Protein AF-A0A512BTX3-F1 (afdb_monomer)

Mean predicted aligned error: 14.62 Å

Organism: NCBI:txid670291

Sequence (160 aa):
MKKGLIVAFWALAAALIFLLVALPISLQTHLVAGMVVVASMIVLKFFRAQGLWRLIALALGTAIVLRYVLWRTTSTLPPISELANYIPAFLLYLAEMYSVLMLFLSLFVVSSPLRSRKPPEIDPENVPTVDVFAPATTRAPTCWPPPCRPPRAWTIRPTR

pLDDT: mean 71.15, std 11.91, range [35.03, 89.31]

Radius of gyration: 26.22 Å; Cα contacts (8 Å, |Δi|>4): 33; chains: 1; bounding box: 54×68×65 Å

Solvent-accessible surface area (backbone atoms only — not comparable to full-atom values): 10182 Å² total; per-residue (Å²): 112,72,68,57,53,52,51,51,51,54,51,51,52,52,49,51,53,50,52,65,52,66,54,90,68,57,72,71,55,50,54,52,49,52,52,51,51,53,50,50,51,54,51,52,61,71,67,65,46,66,71,68,51,39,53,52,52,50,52,54,55,50,51,55,52,51,36,50,51,54,47,52,62,74,74,65,69,69,65,86,86,46,57,85,62,38,56,62,53,50,54,53,49,51,56,49,52,51,52,52,50,53,50,51,53,51,55,56,62,65,68,68,71,80,74,86,73,78,79,78,90,69,58,86,91,71,63,78,91,77,88,83,85,78,89,79,66,94,87,59,79,77,67,64,76,81,81,71,75,73,83,90,77,79,78,82,70,82,84,125

Foldseek 3Di:
DVVVVVVVVVVVVLVVLLVVLLDDDDPVVLVVVVVVLVVVLVVLVVVVDDAPSLVVSLSSVLSNLVSVLSCLVPPDQDDPPCVVVRVVSVVVNVVVVVVSVVVNVVSVVVNDDDDDDDDDDDDPVPDDDDDDDDDDDPPPPPCPPDPPDDPPDDDPDPPD

Secondary structure (DSSP, 8-state):
-HHHHHHHHHHHHHHHHHHHHHS---HHHHHHHHHHHHHHHHHHHHTT--THHHHHHHHHHHHHHHHHHHHHHHH----TT-HHHHHHHHHHHHHHHHHHHHHHHHHHHHTSPPP-PPPPPPPGGGPPP--------TT-GGGSSS-----SS-------

Structure (mmCIF, N/CA/C/O backbone):
data_AF-A0A512BTX3-F1
#
_entry.id   AF-A0A512BTX3-F1
#
loop_
_atom_site.group_PDB
_atom_site.id
_atom_site.type_symbol
_atom_site.label_atom_id
_atom_site.label_alt_id
_atom_site.label_comp_id
_atom_site.label_asym_id
_atom_site.label_entity_id
_atom_site.label_seq_id
_atom_site.pdbx_PDB_ins_code
_atom_site.Cartn_x
_atom_site.Cartn_y
_atom_site.Cartn_z
_atom_site.occupancy
_atom_site.B_iso_or_equiv
_atom_site.auth_seq_id
_atom_site.auth_comp_id
_atom_site.auth_asym_id
_atom_site.auth_atom_id
_atom_site.pdbx_PDB_model_num
ATOM 1 N N . MET A 1 1 ? -3.965 -24.912 18.208 1.00 57.09 1 MET A N 1
ATOM 2 C CA . MET A 1 1 ? -3.757 -25.575 16.896 1.00 57.09 1 MET A CA 1
ATOM 3 C C . MET A 1 1 ? -4.698 -25.060 15.797 1.00 57.09 1 MET A C 1
ATOM 5 O O . MET A 1 1 ? -4.195 -24.622 14.774 1.00 57.09 1 MET A O 1
ATOM 9 N N . LYS A 1 2 ? -6.028 -24.988 15.999 1.00 67.94 2 LYS A N 1
ATOM 10 C CA . LYS A 1 2 ? -6.987 -24.501 14.971 1.00 67.94 2 LYS A CA 1
ATOM 11 C C . LYS A 1 2 ? -6.708 -23.084 14.428 1.00 67.94 2 LYS A C 1
ATOM 13 O O . LYS A 1 2 ? -6.831 -22.855 13.234 1.00 67.94 2 LYS A O 1
ATOM 18 N N . LYS A 1 3 ? -6.268 -22.148 15.282 1.00 67.19 3 LYS A N 1
ATOM 19 C CA . LYS A 1 3 ? -5.920 -20.771 14.871 1.00 67.19 3 LYS A CA 1
ATOM 20 C C . LYS A 1 3 ? -4.717 -20.716 13.916 1.00 67.19 3 LYS A C 1
ATOM 22 O O . LYS A 1 3 ? -4.735 -19.931 12.981 1.00 67.19 3 LYS A O 1
ATOM 27 N N . GLY A 1 4 ? -3.715 -21.578 14.116 1.00 75.62 4 GLY A N 1
ATOM 28 C CA . GLY A 1 4 ? -2.536 -21.658 13.244 1.00 75.62 4 GLY A CA 1
ATOM 29 C C . GLY A 1 4 ? -2.868 -22.208 11.857 1.00 75.62 4 GLY A C 1
ATOM 30 O O . GLY A 1 4 ? -2.409 -21.66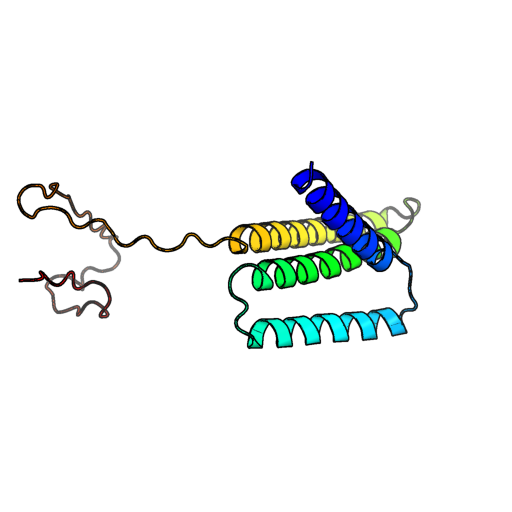2 10.865 1.00 75.62 4 GLY A O 1
ATOM 31 N N . LEU A 1 5 ? -3.747 -23.215 11.783 1.00 78.19 5 LEU A N 1
ATOM 32 C CA . LEU A 1 5 ? -4.271 -23.738 10.514 1.00 78.19 5 LEU A CA 1
ATOM 33 C C . LEU A 1 5 ? -5.083 -22.696 9.744 1.00 78.19 5 LEU A C 1
ATOM 35 O O . LEU A 1 5 ? -4.951 -22.599 8.532 1.00 78.19 5 LEU A O 1
ATOM 39 N N . ILE A 1 6 ? -5.883 -21.886 10.442 1.00 79.06 6 ILE A N 1
ATOM 40 C CA . ILE A 1 6 ? -6.633 -20.788 9.821 1.00 79.06 6 ILE A CA 1
ATOM 41 C C . ILE A 1 6 ? -5.670 -19.745 9.242 1.00 79.06 6 ILE A C 1
ATOM 43 O O . ILE A 1 6 ? -5.835 -19.348 8.095 1.00 79.06 6 ILE A O 1
ATOM 47 N N . VAL A 1 7 ? -4.643 -19.336 9.993 1.00 77.38 7 VAL A N 1
ATOM 48 C CA . VAL A 1 7 ? -3.637 -18.379 9.497 1.00 77.38 7 VAL A CA 1
ATOM 49 C C . VAL A 1 7 ? -2.866 -18.952 8.308 1.00 77.38 7 VAL A C 1
ATOM 51 O O . VAL A 1 7 ? -2.711 -18.260 7.308 1.00 77.38 7 VAL A O 1
ATOM 54 N N . ALA A 1 8 ? -2.438 -20.214 8.373 1.00 78.06 8 ALA A N 1
ATOM 55 C CA . ALA A 1 8 ? -1.742 -20.878 7.274 1.00 78.06 8 ALA A CA 1
ATOM 56 C C . ALA A 1 8 ? -2.628 -21.018 6.025 1.00 78.06 8 ALA A C 1
ATOM 58 O O . ALA A 1 8 ? -2.162 -20.771 4.919 1.00 78.06 8 ALA A O 1
ATOM 59 N N . PHE A 1 9 ? -3.911 -21.348 6.192 1.00 83.69 9 PHE A N 1
ATOM 60 C CA . PHE A 1 9 ? -4.877 -21.417 5.096 1.00 83.69 9 PHE A CA 1
ATOM 61 C C . PHE A 1 9 ? -5.100 -20.046 4.446 1.00 83.69 9 PHE A C 1
ATOM 63 O O . PHE A 1 9 ? -5.052 -19.934 3.224 1.00 83.69 9 PHE A O 1
ATOM 70 N N . TRP A 1 10 ? -5.280 -18.989 5.245 1.00 74.50 10 TRP A N 1
ATOM 71 C CA . TRP A 1 10 ? -5.403 -17.622 4.729 1.00 74.50 10 TRP A CA 1
ATOM 72 C C . TRP A 1 10 ? -4.122 -17.140 4.043 1.00 74.50 10 TRP A C 1
ATOM 74 O O . TRP A 1 10 ? -4.204 -16.504 2.994 1.00 74.50 10 TRP A O 1
ATOM 84 N N . ALA A 1 11 ? -2.948 -17.475 4.585 1.00 74.69 11 ALA A N 1
ATOM 85 C CA . ALA A 1 11 ? -1.661 -17.159 3.971 1.00 74.69 11 ALA A CA 1
ATOM 86 C C . ALA A 1 11 ? -1.466 -17.902 2.641 1.00 74.69 11 ALA A C 1
ATOM 88 O O . ALA A 1 11 ? -1.042 -17.296 1.662 1.00 74.69 11 ALA A O 1
ATOM 89 N N . LEU A 1 12 ? -1.832 -19.186 2.579 1.00 79.12 12 LEU A N 1
ATOM 90 C CA . LEU A 1 12 ? -1.770 -19.991 1.360 1.00 79.12 12 LEU A CA 1
ATOM 91 C C . LEU A 1 12 ? -2.748 -19.476 0.296 1.00 79.12 12 LEU A C 1
ATOM 93 O O . LEU A 1 12 ? -2.371 -19.343 -0.863 1.00 79.12 12 LEU A O 1
ATOM 97 N N . ALA A 1 13 ? -3.980 -19.136 0.681 1.00 72.31 13 ALA A N 1
ATOM 98 C CA . ALA A 1 13 ? -4.966 -18.551 -0.224 1.00 72.31 13 ALA A CA 1
ATOM 99 C C . ALA A 1 13 ? -4.495 -17.193 -0.772 1.00 72.31 13 ALA A C 1
ATOM 101 O O . ALA A 1 13 ? -4.581 -16.953 -1.974 1.00 72.31 13 ALA A O 1
ATOM 102 N N . ALA A 1 14 ? -3.934 -16.330 0.082 1.00 70.31 14 ALA A N 1
ATOM 103 C CA . ALA A 1 14 ? -3.347 -15.060 -0.342 1.00 70.31 14 ALA A CA 1
ATOM 104 C C . ALA A 1 14 ? -2.143 -15.263 -1.277 1.00 70.31 14 ALA A C 1
ATOM 106 O O . ALA A 1 14 ? -2.040 -14.578 -2.293 1.00 70.31 14 ALA A O 1
ATOM 107 N N . ALA A 1 15 ? -1.272 -16.230 -0.981 1.00 72.19 15 ALA A N 1
ATOM 108 C CA . ALA A 1 15 ? -0.132 -16.578 -1.826 1.00 72.19 15 ALA A CA 1
ATOM 109 C C . ALA A 1 15 ? -0.569 -17.138 -3.188 1.00 72.19 15 ALA A C 1
ATOM 111 O O . ALA A 1 15 ? 0.018 -16.791 -4.209 1.00 72.19 15 ALA A O 1
ATOM 112 N N . LEU A 1 16 ? -1.627 -17.951 -3.227 1.00 73.31 16 LEU A N 1
ATOM 113 C CA . LEU A 1 16 ? -2.182 -18.492 -4.466 1.00 73.31 16 LEU A CA 1
ATOM 114 C C . LEU A 1 16 ? -2.810 -17.388 -5.327 1.00 73.31 16 LEU A C 1
ATOM 116 O O . LEU A 1 16 ? -2.576 -17.3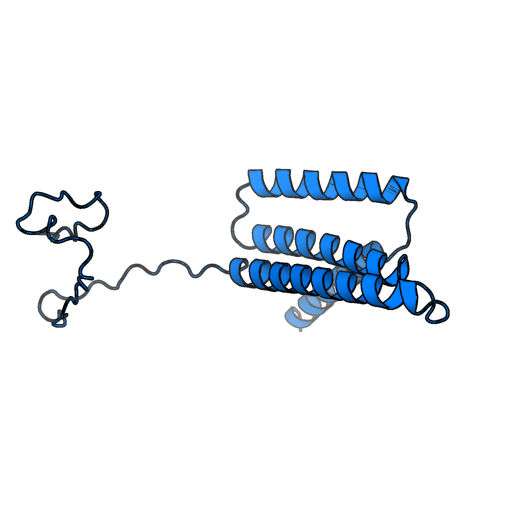44 -6.533 1.00 73.31 16 LEU A O 1
ATOM 120 N N . ILE A 1 17 ? -3.551 -16.463 -4.709 1.00 68.06 17 ILE A N 1
ATOM 121 C CA . ILE A 1 17 ? -4.087 -15.273 -5.387 1.00 68.06 17 ILE A CA 1
ATOM 122 C C . ILE A 1 17 ? -2.938 -14.416 -5.929 1.00 68.06 17 ILE A C 1
ATOM 124 O O . ILE A 1 17 ? -2.983 -14.000 -7.082 1.00 68.06 17 ILE A O 1
ATOM 128 N N . PHE A 1 18 ? -1.885 -14.195 -5.140 1.00 67.69 18 PHE A N 1
ATOM 129 C CA . PHE A 1 18 ? -0.699 -13.460 -5.574 1.00 67.69 18 PHE A CA 1
ATOM 130 C C . PHE A 1 18 ? 0.000 -14.135 -6.764 1.00 67.69 18 PHE A C 1
ATOM 132 O O . PHE A 1 18 ? 0.351 -13.460 -7.729 1.00 67.69 18 PHE A O 1
ATOM 139 N N . LEU A 1 19 ? 0.130 -15.463 -6.745 1.00 66.38 19 LEU A N 1
ATOM 140 C CA . LEU A 1 19 ? 0.702 -16.241 -7.844 1.00 66.38 19 LEU A CA 1
ATOM 141 C C . LEU A 1 19 ? -0.142 -16.119 -9.123 1.00 66.38 19 LEU A C 1
ATOM 143 O O . LEU A 1 19 ? 0.401 -15.848 -10.191 1.00 66.38 19 LEU A O 1
ATOM 147 N N . LEU A 1 20 ? -1.469 -16.240 -9.013 1.00 67.56 20 LEU A N 1
ATOM 148 C CA . LEU A 1 20 ? -2.409 -16.006 -10.120 1.00 67.56 20 LEU A CA 1
ATOM 149 C C . LEU A 1 20 ? -2.273 -14.589 -10.695 1.00 67.56 20 LEU A C 1
ATOM 151 O O . LEU A 1 20 ? -2.323 -14.392 -11.909 1.00 67.56 20 LEU A O 1
ATOM 155 N N . VAL A 1 21 ? -2.061 -13.604 -9.825 1.00 66.81 21 VAL A N 1
ATOM 156 C CA . VAL A 1 21 ? -1.845 -12.205 -10.203 1.00 66.81 21 VAL A CA 1
ATOM 157 C C . VAL A 1 21 ? -0.459 -11.975 -10.824 1.00 66.81 21 VAL A C 1
ATOM 159 O O . VAL A 1 21 ? -0.314 -11.039 -11.607 1.00 66.81 21 VAL A O 1
ATOM 162 N N . ALA A 1 22 ? 0.535 -12.818 -10.556 1.00 64.38 22 ALA A N 1
ATOM 163 C CA . ALA A 1 22 ? 1.871 -12.728 -11.144 1.00 64.38 22 ALA A CA 1
ATOM 164 C C . ALA A 1 22 ? 1.988 -13.408 -12.522 1.00 64.38 22 ALA A C 1
ATOM 166 O O . ALA A 1 22 ? 2.991 -13.210 -13.207 1.00 64.38 22 ALA A O 1
ATOM 167 N N . LEU A 1 23 ? 0.983 -14.185 -12.958 1.00 69.12 23 LEU A N 1
ATOM 168 C CA . LEU A 1 23 ? 1.043 -14.842 -14.264 1.00 69.12 23 LEU A CA 1
ATOM 169 C C . LEU A 1 23 ? 1.091 -13.807 -15.408 1.00 69.12 23 LEU A C 1
ATOM 171 O O . LEU A 1 23 ? 0.265 -12.879 -15.426 1.00 69.12 23 LEU A O 1
ATOM 175 N N . PRO A 1 24 ? 2.005 -13.980 -16.386 1.00 65.56 24 PRO A N 1
ATOM 176 C CA . PRO A 1 24 ? 2.019 -13.194 -17.611 1.00 65.56 24 PRO A CA 1
ATOM 177 C C . PRO A 1 24 ? 0.847 -13.645 -18.485 1.00 65.56 24 PRO A C 1
ATOM 179 O O . PRO A 1 24 ? 0.794 -14.787 -18.937 1.00 65.56 24 PRO A O 1
ATO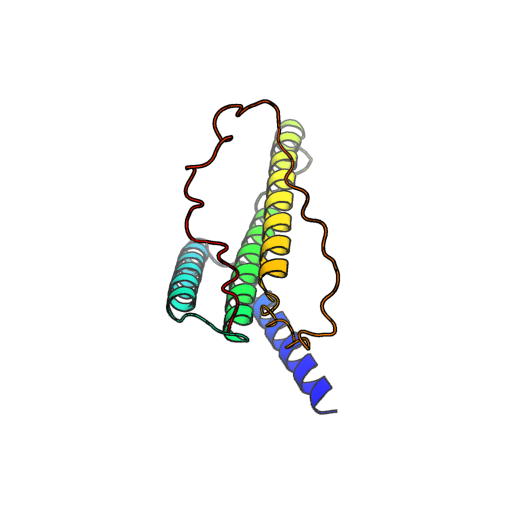M 182 N N . ILE A 1 25 ? -0.127 -12.759 -18.683 1.00 67.75 25 ILE A N 1
ATOM 183 C CA . ILE A 1 25 ? -1.322 -13.041 -19.483 1.00 67.75 25 ILE A CA 1
ATOM 184 C C . ILE A 1 25 ? -1.291 -12.136 -20.718 1.00 67.75 25 ILE A C 1
ATOM 186 O O . ILE A 1 25 ? -0.596 -11.122 -20.751 1.00 67.75 25 ILE A O 1
ATOM 190 N N . SER A 1 26 ? -2.019 -12.515 -21.765 1.00 73.25 26 SER A N 1
ATOM 191 C CA . SER A 1 26 ? -2.120 -11.714 -22.985 1.00 73.25 26 SER A CA 1
ATOM 192 C C . SER A 1 26 ? -2.634 -10.289 -22.703 1.00 73.25 26 SER A C 1
ATOM 194 O O . SER A 1 26 ? -3.399 -10.063 -21.759 1.00 73.25 26 SER A O 1
ATOM 196 N N . LEU A 1 27 ? -2.263 -9.325 -23.556 1.00 69.56 27 LEU A N 1
ATOM 197 C CA . LEU A 1 27 ? -2.683 -7.920 -23.444 1.00 69.56 27 LEU A CA 1
ATOM 198 C C . LEU A 1 27 ? -4.215 -7.763 -23.418 1.00 69.56 27 LEU A C 1
ATOM 200 O O . LEU A 1 27 ? -4.750 -6.959 -22.656 1.00 69.56 27 LEU A O 1
ATOM 204 N N . GLN A 1 28 ? -4.929 -8.571 -24.205 1.00 72.31 28 GLN A N 1
ATOM 205 C CA . GLN A 1 28 ? -6.393 -8.591 -24.211 1.00 72.31 28 GLN A CA 1
ATOM 206 C C . GLN A 1 28 ? -6.943 -9.019 -22.847 1.00 72.31 28 GLN A C 1
ATOM 208 O O . GLN A 1 28 ? -7.856 -8.392 -22.311 1.00 72.31 28 GLN A O 1
ATOM 21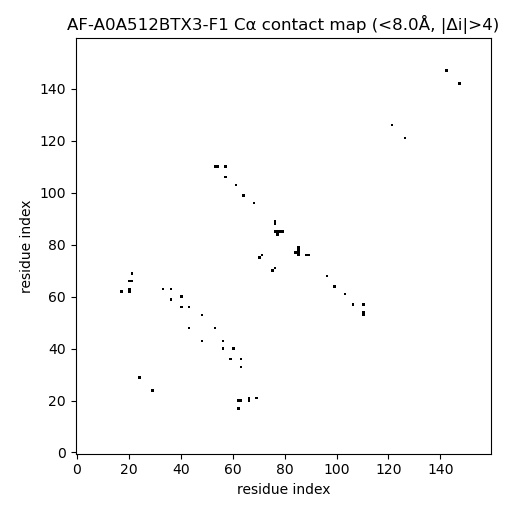3 N N . THR A 1 29 ? -6.341 -10.038 -22.234 1.00 70.06 29 THR A N 1
ATOM 214 C CA . THR A 1 29 ? -6.740 -10.493 -20.901 1.00 70.06 29 THR A CA 1
ATOM 215 C C . THR A 1 29 ? -6.389 -9.478 -19.814 1.00 70.06 29 THR A C 1
ATOM 217 O O . THR A 1 29 ? -7.127 -9.376 -18.839 1.00 70.06 29 THR A O 1
ATOM 220 N N . HIS A 1 30 ? -5.327 -8.680 -19.975 1.00 69.50 30 HIS A N 1
ATOM 221 C CA . HIS A 1 30 ? -5.012 -7.584 -19.049 1.00 69.50 30 HIS A CA 1
ATOM 222 C C . HIS A 1 30 ? -6.104 -6.509 -19.026 1.00 69.50 30 HIS A C 1
ATOM 224 O O . HIS A 1 30 ? -6.513 -6.085 -17.945 1.00 69.50 30 HIS A O 1
ATOM 230 N N . LEU A 1 31 ? -6.602 -6.096 -20.197 1.00 74.25 31 LEU A N 1
ATOM 231 C CA . LEU A 1 31 ? -7.668 -5.092 -20.298 1.00 74.25 31 LEU A CA 1
ATOM 232 C C . LEU A 1 31 ? -8.978 -5.599 -19.690 1.00 74.25 31 LEU A C 1
ATOM 234 O O . LEU A 1 31 ? -9.609 -4.899 -18.896 1.00 74.25 31 LEU A O 1
ATOM 238 N N . VAL A 1 32 ? -9.357 -6.837 -20.018 1.00 76.81 32 VAL A N 1
ATOM 239 C CA . VAL A 1 32 ? -10.563 -7.469 -19.470 1.00 76.81 32 VAL A CA 1
ATOM 240 C C . VAL A 1 32 ? -10.441 -7.644 -17.955 1.00 76.81 32 VAL A C 1
ATOM 242 O O . VAL A 1 32 ? -11.364 -7.290 -17.226 1.00 76.81 32 VAL A O 1
ATOM 245 N N . ALA A 1 33 ? -9.293 -8.106 -17.453 1.00 68.94 33 ALA A N 1
ATOM 246 C CA . ALA A 1 33 ? -9.057 -8.239 -16.016 1.00 68.94 33 ALA A CA 1
ATOM 247 C C . ALA A 1 33 ? -9.112 -6.883 -15.291 1.00 68.94 33 ALA A C 1
ATOM 249 O O . ALA A 1 33 ? -9.742 -6.780 -14.240 1.00 68.94 33 ALA A O 1
ATOM 250 N N . GLY A 1 34 ? -8.519 -5.830 -15.866 1.00 69.81 34 GLY A N 1
ATOM 251 C CA . GLY A 1 34 ? -8.585 -4.472 -15.317 1.00 69.81 34 GLY A CA 1
ATOM 252 C C . GLY A 1 34 ? -10.022 -3.953 -15.219 1.00 69.81 34 GLY A C 1
ATOM 253 O O . GLY A 1 34 ? -10.437 -3.480 -14.161 1.00 69.81 34 GLY A O 1
ATOM 254 N N . MET A 1 35 ? -10.812 -4.125 -16.283 1.00 75.31 35 MET A N 1
ATOM 255 C CA . MET A 1 35 ? -12.239 -3.776 -16.305 1.00 75.31 35 MET A CA 1
ATOM 256 C C . MET A 1 35 ? -13.039 -4.538 -15.245 1.00 75.31 35 MET A C 1
ATOM 258 O O . MET A 1 35 ? -13.830 -3.936 -14.520 1.00 75.31 35 MET A O 1
ATOM 262 N N . VAL A 1 36 ? -12.810 -5.846 -15.107 1.00 75.31 36 VAL A N 1
ATOM 263 C CA . VAL A 1 36 ? -13.501 -6.690 -14.119 1.00 75.31 36 VAL A CA 1
ATOM 264 C C . VAL A 1 36 ? -13.162 -6.269 -12.688 1.00 75.31 36 VAL A C 1
ATOM 266 O O . VAL A 1 36 ? -14.052 -6.225 -11.835 1.00 75.31 36 VAL A O 1
ATOM 269 N N . VAL A 1 37 ? -11.908 -5.911 -12.402 1.00 70.19 37 VAL A N 1
ATOM 270 C CA . VAL A 1 37 ? -11.511 -5.455 -11.061 1.00 70.19 37 VAL A CA 1
ATOM 271 C C . VAL A 1 37 ? -12.097 -4.082 -10.733 1.00 70.19 37 VAL A C 1
ATOM 273 O O . VAL A 1 37 ? -12.615 -3.878 -9.636 1.00 70.19 37 VAL A O 1
ATOM 276 N N . VAL A 1 38 ? -12.092 -3.145 -11.683 1.00 74.56 38 VAL A N 1
ATOM 277 C CA . VAL A 1 38 ? -12.726 -1.833 -11.480 1.00 74.56 38 VAL A CA 1
ATOM 278 C C . VAL A 1 38 ? -14.234 -1.992 -11.275 1.00 74.56 38 VAL A C 1
ATOM 280 O O . VAL A 1 38 ? -14.790 -1.420 -10.336 1.00 74.56 38 VAL A O 1
ATOM 283 N N . ALA A 1 39 ? -14.893 -2.821 -12.087 1.00 75.31 39 ALA A N 1
ATOM 284 C CA . ALA A 1 39 ? -16.312 -3.124 -11.935 1.00 75.31 39 ALA A CA 1
ATOM 285 C C . ALA A 1 39 ? -16.616 -3.750 -10.564 1.00 75.31 39 ALA A C 1
ATOM 287 O O . ALA A 1 39 ? -17.531 -3.305 -9.870 1.00 75.31 39 ALA A O 1
ATOM 288 N N . SER A 1 40 ? -15.818 -4.722 -10.121 1.00 67.19 40 SER A N 1
ATOM 289 C CA . SER A 1 40 ? -15.994 -5.333 -8.799 1.00 67.19 40 SER A CA 1
ATOM 290 C C . SER A 1 40 ? -15.724 -4.349 -7.656 1.00 67.19 40 SER A C 1
ATOM 292 O O . SER A 1 40 ? -16.477 -4.359 -6.682 1.00 67.19 40 SER A O 1
ATOM 294 N N . MET A 1 41 ? -14.764 -3.424 -7.780 1.00 67.69 41 MET A N 1
ATOM 295 C CA . MET A 1 41 ? -14.586 -2.325 -6.815 1.00 67.69 41 MET A CA 1
ATOM 296 C C . MET A 1 41 ? -15.798 -1.384 -6.757 1.00 67.69 41 MET A C 1
ATOM 298 O O . MET A 1 41 ? -16.200 -0.978 -5.664 1.00 67.69 41 MET A O 1
ATOM 302 N N . ILE A 1 42 ? -16.402 -1.045 -7.901 1.00 75.62 42 ILE A N 1
ATOM 303 C CA . ILE A 1 42 ? -17.615 -0.210 -7.958 1.00 75.62 42 ILE A CA 1
ATOM 304 C C . ILE A 1 42 ? -18.779 -0.918 -7.256 1.00 75.62 42 ILE A C 1
ATOM 306 O O . ILE A 1 42 ? -19.468 -0.308 -6.435 1.00 75.62 42 ILE A O 1
ATOM 310 N N . VAL A 1 43 ? -18.952 -2.215 -7.514 1.00 74.69 43 VAL A N 1
ATOM 311 C CA . VAL A 1 43 ? -19.971 -3.041 -6.857 1.00 74.69 43 VAL A CA 1
ATOM 312 C C . VAL A 1 43 ? -19.720 -3.104 -5.345 1.00 74.69 43 VAL A C 1
ATOM 314 O O . VAL A 1 43 ? -20.614 -2.788 -4.562 1.00 74.69 43 VAL A O 1
ATOM 317 N N . LEU A 1 44 ? -18.492 -3.400 -4.906 1.00 68.50 44 LEU A N 1
ATOM 318 C CA . LEU A 1 44 ? -18.108 -3.435 -3.485 1.00 68.50 44 LEU A CA 1
ATOM 319 C C . LEU A 1 44 ? -18.352 -2.095 -2.771 1.00 68.50 44 LEU A C 1
ATOM 321 O O . LEU A 1 44 ? -18.785 -2.078 -1.614 1.00 68.50 44 LEU A O 1
ATOM 325 N N . LYS A 1 45 ? -18.123 -0.969 -3.459 1.00 65.50 45 LYS A N 1
ATOM 326 C CA . LYS A 1 45 ? -18.424 0.376 -2.944 1.00 65.50 45 LYS A CA 1
ATOM 327 C C . LYS A 1 45 ? -19.930 0.585 -2.746 1.00 65.50 45 LYS A C 1
ATOM 329 O O . LYS A 1 45 ? -20.325 1.203 -1.755 1.00 65.50 45 LYS A O 1
ATOM 334 N N . PHE A 1 46 ? -20.765 0.062 -3.644 1.00 65.50 46 PHE A N 1
ATOM 335 C CA . PHE A 1 46 ? -22.224 0.188 -3.568 1.00 65.50 46 PHE A CA 1
ATOM 336 C C . PHE A 1 46 ? -22.814 -0.557 -2.358 1.00 65.50 46 PHE A C 1
ATOM 338 O O . PHE A 1 46 ? -23.712 -0.048 -1.692 1.00 65.50 46 PHE A O 1
ATOM 345 N N . PHE A 1 47 ? -22.238 -1.705 -1.989 1.00 62.94 47 PHE A N 1
ATOM 346 C CA . PHE A 1 47 ? -22.713 -2.539 -0.875 1.00 62.94 47 PHE A CA 1
ATOM 347 C C . PHE A 1 47 ? -22.375 -2.014 0.540 1.00 62.94 47 PHE A C 1
ATOM 349 O O . PHE A 1 47 ? -22.660 -2.694 1.525 1.00 62.94 47 PHE A O 1
ATOM 356 N N . ARG A 1 48 ? -21.790 -0.809 0.687 1.00 57.84 48 ARG A N 1
ATOM 357 C CA . ARG A 1 48 ? -21.421 -0.189 1.987 1.00 57.84 48 ARG A CA 1
ATOM 358 C C . ARG A 1 48 ? -20.718 -1.162 2.952 1.00 57.84 48 ARG A C 1
ATOM 360 O O . ARG A 1 48 ? -21.015 -1.179 4.148 1.00 57.84 48 ARG A O 1
ATOM 367 N N . ALA A 1 49 ? -19.774 -1.940 2.425 1.00 56.34 49 ALA A N 1
ATOM 368 C CA . ALA A 1 49 ? -18.991 -2.964 3.110 1.00 56.34 49 ALA A CA 1
ATOM 369 C C . ALA A 1 49 ? -18.517 -2.547 4.525 1.00 56.34 49 ALA A C 1
ATOM 371 O O . ALA A 1 49 ? -17.539 -1.817 4.687 1.00 56.34 49 ALA A O 1
ATOM 372 N N . GLN A 1 50 ? -19.215 -3.013 5.567 1.00 60.16 50 GLN A N 1
ATOM 373 C CA . GLN A 1 50 ? -18.820 -2.812 6.966 1.00 60.16 50 GLN A CA 1
ATOM 374 C C . GLN A 1 50 ? -17.810 -3.895 7.385 1.00 60.16 50 GLN A C 1
ATOM 376 O O . GLN A 1 50 ? -17.977 -5.071 7.062 1.00 60.16 50 GLN A O 1
ATOM 381 N N . GLY A 1 51 ? -16.767 -3.512 8.130 1.00 71.00 51 GLY A N 1
ATOM 382 C CA . GLY A 1 51 ? -15.822 -4.451 8.752 1.00 71.00 51 GLY A CA 1
ATOM 383 C C . GLY A 1 51 ? -15.028 -5.308 7.755 1.00 71.00 51 GLY A C 1
ATOM 384 O O . GLY A 1 51 ? -14.196 -4.784 7.017 1.00 71.00 51 GLY A O 1
ATOM 385 N N . LEU A 1 52 ? -15.270 -6.626 7.753 1.00 69.50 52 LEU A N 1
ATOM 386 C CA . LEU A 1 52 ? -14.499 -7.626 6.995 1.00 69.50 52 LEU A CA 1
ATOM 387 C C . LEU A 1 52 ? -14.545 -7.395 5.474 1.00 69.50 52 LEU A C 1
ATOM 389 O O . LEU A 1 52 ? -13.532 -7.524 4.793 1.00 69.50 52 LEU A O 1
ATOM 393 N N . TRP A 1 53 ? -15.697 -6.972 4.945 1.00 68.94 53 TRP A N 1
ATOM 394 C CA . TRP A 1 53 ? -15.866 -6.676 3.519 1.00 68.94 53 TRP A CA 1
ATOM 395 C C . TRP A 1 53 ? -15.002 -5.495 3.054 1.00 68.94 53 TRP A C 1
ATOM 397 O O . TRP A 1 53 ? -14.548 -5.479 1.911 1.00 68.94 53 TRP A O 1
ATOM 407 N N . ARG A 1 54 ? -14.716 -4.529 3.944 1.00 73.00 54 ARG A N 1
ATOM 408 C CA . ARG A 1 54 ? -13.798 -3.418 3.649 1.00 73.00 54 ARG A CA 1
ATOM 409 C C . ARG A 1 54 ? -12.369 -3.927 3.487 1.00 73.00 54 ARG A C 1
ATOM 411 O O . ARG A 1 54 ? -11.682 -3.492 2.575 1.00 73.00 54 ARG A O 1
ATOM 418 N N . LEU A 1 55 ? -11.938 -4.861 4.336 1.00 74.31 55 LEU A N 1
ATOM 419 C CA . LEU A 1 55 ? -10.608 -5.469 4.237 1.00 74.31 55 LEU A CA 1
ATOM 420 C C . LEU A 1 55 ? -10.453 -6.274 2.943 1.00 74.31 55 LEU A C 1
ATOM 422 O O . LEU A 1 55 ? -9.418 -6.168 2.298 1.00 74.31 55 LEU A O 1
ATOM 426 N N . ILE A 1 56 ? -11.491 -7.006 2.526 1.00 74.00 56 ILE A N 1
ATOM 427 C CA . ILE A 1 56 ? -11.498 -7.734 1.246 1.00 74.00 56 ILE A CA 1
ATOM 428 C C . ILE A 1 56 ? -11.412 -6.757 0.063 1.00 74.00 56 ILE A C 1
ATOM 430 O O . ILE A 1 56 ? -10.612 -6.968 -0.844 1.00 74.00 56 ILE A O 1
ATOM 434 N N . ALA A 1 57 ? -12.179 -5.661 0.085 1.00 72.25 57 ALA A N 1
ATOM 435 C CA . ALA A 1 57 ? -12.116 -4.637 -0.961 1.00 72.25 57 ALA A CA 1
ATOM 436 C C . ALA A 1 57 ? -10.738 -3.953 -1.031 1.00 72.25 57 ALA A C 1
ATOM 438 O O . ALA A 1 57 ? -10.215 -3.728 -2.121 1.00 72.25 57 ALA A O 1
ATOM 439 N N . LEU A 1 58 ? -10.129 -3.661 0.124 1.00 76.31 58 LEU A N 1
ATOM 440 C CA . LEU A 1 58 ? -8.774 -3.111 0.203 1.00 76.31 58 LEU A CA 1
ATOM 441 C C . LEU A 1 58 ? -7.726 -4.111 -0.298 1.00 76.31 58 LEU A C 1
ATOM 443 O O . LEU A 1 58 ? -6.839 -3.710 -1.042 1.00 76.31 58 LEU A O 1
ATOM 447 N N . ALA A 1 59 ? -7.851 -5.396 0.046 1.00 75.81 59 ALA A N 1
ATOM 448 C CA . ALA A 1 59 ? -6.959 -6.455 -0.427 1.00 75.81 59 ALA A CA 1
ATOM 449 C C . ALA A 1 59 ? -7.049 -6.664 -1.94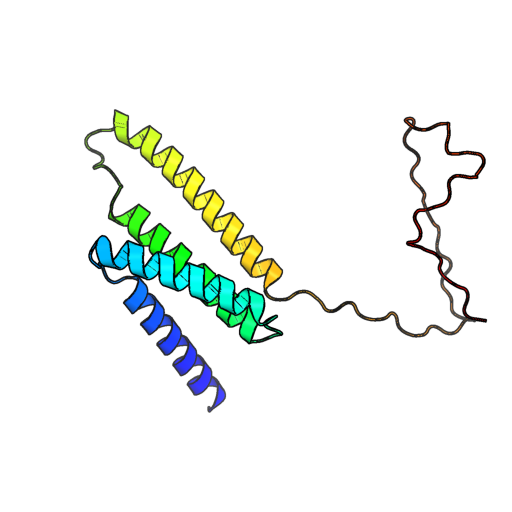8 1.00 75.81 59 ALA A C 1
ATOM 451 O O . ALA A 1 59 ? -6.035 -6.869 -2.611 1.00 75.81 59 ALA A O 1
ATOM 452 N N . LEU A 1 60 ? -8.252 -6.568 -2.522 1.00 73.50 60 LEU A N 1
ATOM 453 C CA . LEU A 1 60 ? -8.438 -6.611 -3.973 1.00 73.50 60 LEU A CA 1
ATOM 454 C C . LEU A 1 60 ? -7.810 -5.380 -4.651 1.00 73.50 60 LEU A C 1
ATOM 456 O O . LEU A 1 60 ? -7.136 -5.510 -5.673 1.00 73.50 60 LEU A O 1
ATOM 460 N N . GLY A 1 61 ? -7.983 -4.196 -4.050 1.00 75.31 61 GLY A N 1
ATOM 461 C CA . GLY A 1 61 ? -7.378 -2.947 -4.516 1.00 75.31 61 GLY A CA 1
ATOM 462 C C . GLY A 1 61 ? -5.847 -2.973 -4.479 1.00 75.31 61 GLY A C 1
ATOM 463 O O . GLY A 1 61 ? -5.200 -2.547 -5.433 1.00 75.31 61 GLY A O 1
ATOM 464 N N . THR A 1 62 ? -5.242 -3.527 -3.427 1.00 80.38 62 THR A N 1
ATOM 465 C CA . THR A 1 62 ? -3.783 -3.687 -3.360 1.00 80.38 62 THR A CA 1
ATOM 466 C C . THR A 1 62 ? -3.275 -4.752 -4.329 1.00 80.38 62 THR A C 1
ATOM 468 O O . THR A 1 62 ? -2.219 -4.555 -4.926 1.00 80.38 62 THR A O 1
ATOM 471 N N . ALA A 1 63 ? -4.023 -5.838 -4.558 1.00 77.31 63 ALA A N 1
ATOM 472 C CA . ALA A 1 63 ? -3.639 -6.891 -5.501 1.00 77.31 63 ALA A CA 1
ATOM 473 C C . ALA A 1 63 ? -3.514 -6.381 -6.949 1.00 77.31 63 ALA A C 1
ATOM 475 O O . ALA A 1 63 ? -2.542 -6.713 -7.632 1.00 77.31 63 ALA A O 1
ATOM 476 N N . ILE A 1 64 ? -4.445 -5.541 -7.420 1.00 75.38 64 ILE A N 1
ATOM 477 C CA . ILE A 1 64 ? -4.355 -4.987 -8.782 1.00 75.38 64 ILE A CA 1
ATOM 478 C C . ILE A 1 64 ? -3.215 -3.980 -8.935 1.00 75.38 64 ILE A C 1
ATOM 480 O O . ILE A 1 64 ? -2.516 -3.996 -9.949 1.00 75.38 64 ILE A O 1
ATOM 484 N N . VAL A 1 65 ? -2.976 -3.151 -7.916 1.00 80.62 65 VAL A N 1
ATOM 485 C CA . VAL A 1 65 ? -1.836 -2.224 -7.901 1.00 80.62 65 VAL A CA 1
ATOM 486 C C . VAL A 1 65 ? -0.524 -3.006 -7.929 1.00 80.62 65 VAL A C 1
ATOM 488 O O . VAL A 1 65 ? 0.383 -2.666 -8.683 1.00 80.62 65 VAL A O 1
ATOM 491 N N . LEU A 1 66 ? -0.434 -4.099 -7.172 1.00 77.50 66 LEU A N 1
ATOM 492 C CA . LEU A 1 66 ? 0.753 -4.947 -7.141 1.00 77.50 66 LEU A CA 1
ATOM 493 C C . LEU A 1 66 ? 1.008 -5.624 -8.497 1.00 77.50 66 LEU A C 1
ATOM 495 O O . LEU A 1 66 ? 2.150 -5.654 -8.950 1.00 77.50 66 LEU A O 1
ATOM 499 N N . ARG A 1 67 ? -0.045 -6.069 -9.202 1.00 78.50 67 ARG A N 1
ATOM 500 C CA . ARG A 1 67 ? 0.068 -6.542 -10.596 1.00 78.50 67 ARG A CA 1
ATOM 501 C C . ARG A 1 67 ? 0.645 -5.475 -11.515 1.00 78.50 67 ARG A C 1
ATOM 503 O O . ARG A 1 67 ? 1.517 -5.768 -12.328 1.00 78.50 67 ARG A O 1
ATOM 510 N N . TYR A 1 68 ? 0.130 -4.254 -11.404 1.00 76.81 68 TYR A N 1
ATOM 511 C CA . TYR A 1 68 ? 0.574 -3.132 -12.217 1.00 76.81 68 TYR A CA 1
ATOM 512 C C . TYR A 1 68 ? 2.063 -2.842 -11.997 1.00 76.81 68 TYR A C 1
ATOM 514 O O . TYR A 1 68 ? 2.808 -2.737 -12.969 1.00 76.81 68 TYR A O 1
ATOM 522 N N . VAL A 1 69 ? 2.514 -2.811 -10.738 1.00 79.19 69 VAL A N 1
ATOM 523 C CA . VAL A 1 69 ? 3.935 -2.639 -10.399 1.00 79.19 69 VAL A CA 1
ATOM 524 C C . VAL A 1 69 ? 4.784 -3.772 -10.972 1.00 79.19 69 VAL A C 1
ATOM 526 O O . VAL A 1 69 ? 5.822 -3.498 -11.566 1.00 79.19 69 VAL A O 1
ATOM 529 N N . LEU A 1 70 ? 4.342 -5.028 -10.844 1.00 76.38 70 LEU A N 1
ATOM 530 C CA . LEU A 1 70 ? 5.052 -6.188 -11.398 1.00 76.38 70 LEU A CA 1
ATOM 531 C C . LEU A 1 70 ? 5.170 -6.116 -12.924 1.00 76.38 70 LEU A C 1
ATOM 533 O O . LEU A 1 70 ? 6.221 -6.423 -13.478 1.00 76.38 70 LEU A O 1
ATOM 537 N N . TRP A 1 71 ? 4.124 -5.680 -13.622 1.00 73.31 71 TRP A N 1
ATOM 538 C CA . TRP A 1 71 ? 4.187 -5.464 -15.067 1.00 73.31 71 TRP A CA 1
ATOM 539 C C . TRP A 1 71 ? 5.122 -4.301 -15.428 1.00 73.31 71 TRP A C 1
ATOM 541 O O . TRP A 1 71 ? 5.940 -4.430 -16.338 1.00 73.31 71 TRP A O 1
ATOM 551 N N . ARG A 1 72 ? 5.064 -3.193 -14.680 1.00 74.25 72 ARG A N 1
ATOM 552 C CA . ARG A 1 72 ? 5.912 -2.015 -14.896 1.00 74.25 72 ARG A CA 1
ATOM 553 C C . ARG A 1 72 ? 7.398 -2.321 -14.684 1.00 74.25 72 ARG A C 1
ATOM 555 O O . ARG A 1 72 ? 8.231 -1.878 -15.471 1.00 74.25 72 ARG A O 1
ATOM 562 N N . THR A 1 73 ? 7.748 -3.114 -13.676 1.00 72.75 73 THR A N 1
ATOM 563 C CA . THR A 1 73 ? 9.141 -3.531 -13.454 1.00 72.75 73 THR A CA 1
ATOM 564 C C . THR A 1 73 ? 9.613 -4.522 -14.509 1.00 72.75 73 THR A C 1
ATOM 566 O O . THR A 1 73 ? 10.714 -4.379 -15.027 1.00 72.75 73 THR A O 1
ATOM 569 N N . THR A 1 74 ? 8.786 -5.498 -14.882 1.00 69.25 74 THR A N 1
ATOM 570 C CA . THR A 1 74 ? 9.207 -6.568 -15.804 1.00 69.25 74 THR A CA 1
ATOM 571 C C . THR A 1 74 ? 9.194 -6.171 -17.279 1.00 69.25 74 THR A C 1
ATOM 573 O O . THR A 1 74 ? 10.007 -6.683 -18.040 1.00 69.25 74 THR A O 1
ATOM 576 N N . SER A 1 75 ? 8.297 -5.275 -17.704 1.00 58.03 75 SER A N 1
ATOM 577 C CA . SER A 1 75 ? 8.052 -5.015 -19.135 1.00 58.03 75 SER A CA 1
ATOM 578 C C . SER A 1 75 ? 8.679 -3.726 -19.672 1.00 58.03 75 SER A C 1
ATOM 580 O O . SER A 1 75 ? 8.611 -3.490 -20.874 1.00 58.03 75 SER A O 1
ATOM 582 N N . THR A 1 76 ? 9.257 -2.864 -18.825 1.00 61.81 76 THR A N 1
ATOM 583 C CA . THR A 1 76 ? 9.650 -1.507 -19.264 1.00 61.81 76 THR A CA 1
ATOM 584 C C . THR A 1 76 ? 10.989 -0.977 -18.745 1.00 61.81 76 THR A C 1
ATOM 586 O O . THR A 1 76 ? 11.246 0.215 -18.892 1.00 61.81 76 THR A O 1
ATOM 589 N N . LEU A 1 77 ? 11.861 -1.813 -18.172 1.00 60.84 77 LEU A N 1
ATOM 590 C CA . LEU A 1 77 ? 13.235 -1.403 -17.851 1.00 60.84 77 LEU A CA 1
ATOM 591 C C . LEU A 1 77 ? 14.118 -1.540 -19.109 1.00 60.84 77 LEU A C 1
ATOM 593 O O . LEU A 1 77 ? 14.408 -2.672 -19.505 1.00 60.84 77 LEU A O 1
ATOM 597 N N . PRO A 1 78 ? 14.528 -0.434 -19.769 1.00 61.81 78 PRO A N 1
ATOM 598 C CA . PRO A 1 78 ? 15.456 -0.511 -20.889 1.00 61.81 78 PRO A CA 1
ATOM 599 C C . PRO A 1 78 ? 16.816 -1.042 -20.408 1.00 61.81 78 PRO A C 1
ATOM 601 O O . PRO A 1 78 ? 17.226 -0.747 -19.280 1.00 61.81 78 PRO A O 1
ATOM 604 N N . PRO A 1 79 ? 17.531 -1.817 -21.241 1.00 63.31 79 PRO A N 1
ATOM 605 C CA . PRO A 1 79 ? 18.854 -2.298 -20.888 1.00 63.31 79 PRO A CA 1
ATOM 606 C C . PRO A 1 79 ? 19.800 -1.124 -20.611 1.00 63.31 79 PRO A C 1
ATOM 608 O O . PRO A 1 79 ? 19.792 -0.113 -21.313 1.00 63.31 79 PRO A O 1
ATOM 611 N N . ILE A 1 80 ? 20.660 -1.292 -19.605 1.00 63.44 80 ILE A N 1
ATOM 612 C CA . ILE A 1 80 ? 21.704 -0.339 -19.179 1.00 63.44 80 ILE A CA 1
ATOM 613 C C . ILE A 1 80 ? 22.747 -0.012 -20.265 1.00 63.44 80 ILE A C 1
ATOM 615 O O . ILE A 1 80 ? 23.697 0.708 -19.993 1.00 63.44 80 ILE A O 1
ATOM 619 N N . SER A 1 81 ? 22.595 -0.521 -21.488 1.00 70.19 81 SER A N 1
ATOM 620 C CA . SER A 1 81 ? 23.427 -0.166 -22.638 1.00 70.19 81 SER A CA 1
ATOM 621 C C . SER A 1 81 ? 23.140 1.244 -23.172 1.00 70.19 81 SER A C 1
ATOM 623 O O . SER A 1 81 ? 24.040 1.868 -23.719 1.00 70.19 81 SER A O 1
ATOM 625 N N . GLU A 1 82 ? 21.924 1.771 -22.983 1.00 74.19 82 GLU A N 1
ATOM 626 C CA . GLU A 1 82 ? 21.491 3.084 -23.494 1.00 74.19 82 GLU A CA 1
ATOM 627 C C . GLU A 1 82 ? 21.225 4.068 -22.341 1.00 74.19 82 GLU A C 1
ATOM 629 O O . GLU A 1 82 ? 20.077 4.365 -21.985 1.00 74.19 82 GLU A O 1
ATOM 634 N N . LEU A 1 83 ? 22.298 4.582 -21.723 1.00 73.12 83 LEU A N 1
ATOM 635 C CA . LEU A 1 83 ? 22.214 5.431 -20.520 1.00 73.12 83 LEU A CA 1
ATOM 636 C C . LEU A 1 83 ? 21.346 6.686 -20.713 1.00 73.12 83 LEU A C 1
ATOM 638 O O . LEU A 1 83 ? 20.665 7.104 -19.775 1.00 73.12 83 LEU A O 1
ATOM 642 N N . ALA A 1 84 ? 21.339 7.267 -21.917 1.00 78.25 84 ALA A N 1
ATOM 643 C CA . ALA A 1 84 ? 20.569 8.473 -22.226 1.00 78.25 84 ALA A CA 1
ATOM 644 C C . ALA A 1 84 ? 19.052 8.271 -22.049 1.00 78.25 84 ALA A C 1
ATOM 646 O O . ALA A 1 84 ? 18.362 9.165 -21.563 1.00 78.25 84 ALA A O 1
ATOM 647 N N . ASN A 1 85 ? 18.545 7.078 -22.374 1.00 77.62 85 ASN A N 1
ATOM 648 C CA . ASN A 1 85 ? 17.133 6.726 -22.206 1.00 77.62 85 ASN A CA 1
ATOM 649 C C . ASN A 1 85 ? 16.844 6.132 -20.818 1.00 77.62 85 ASN A C 1
ATOM 651 O O . ASN A 1 85 ? 15.718 6.221 -20.327 1.00 77.62 85 ASN A O 1
ATOM 655 N N . TYR A 1 86 ? 17.856 5.558 -20.162 1.00 79.50 8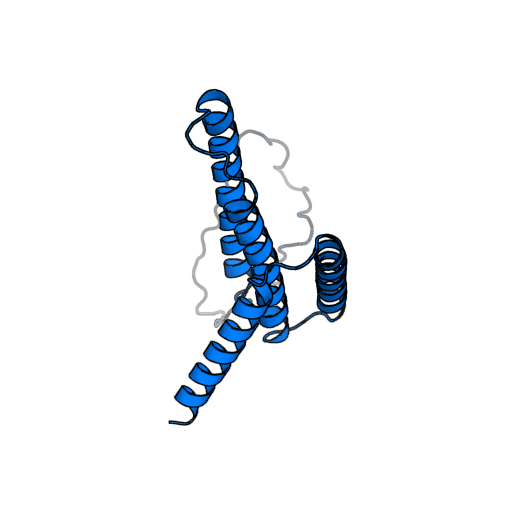6 TYR A N 1
ATOM 656 C CA . TYR A 1 86 ? 17.725 4.943 -18.843 1.00 79.50 86 TYR A CA 1
ATOM 657 C C . TYR A 1 86 ? 17.466 5.966 -17.727 1.00 79.50 86 TYR A C 1
ATOM 659 O O . TYR A 1 86 ? 16.565 5.760 -16.917 1.00 79.50 86 TYR A O 1
ATOM 667 N N . ILE A 1 87 ? 18.205 7.081 -17.686 1.00 84.19 87 ILE A N 1
ATOM 668 C CA . ILE A 1 87 ? 18.081 8.098 -16.621 1.00 84.19 87 ILE A CA 1
ATOM 669 C C . ILE A 1 87 ? 16.650 8.667 -16.506 1.00 84.19 87 ILE A C 1
ATOM 671 O O . ILE A 1 87 ? 16.080 8.595 -15.412 1.00 84.19 87 ILE A O 1
ATOM 675 N N . PRO A 1 88 ? 16.025 9.201 -17.577 1.00 84.62 88 PRO A N 1
ATOM 676 C CA . PRO A 1 88 ? 14.663 9.728 -17.485 1.00 84.62 88 PRO A CA 1
ATOM 677 C C . PRO A 1 88 ? 13.628 8.629 -17.198 1.00 84.62 88 PRO A C 1
ATOM 679 O O . PRO A 1 88 ? 12.694 8.858 -16.428 1.00 84.62 88 PRO A O 1
ATOM 682 N N . ALA A 1 89 ? 13.808 7.423 -17.750 1.00 81.62 89 ALA A N 1
ATOM 683 C CA . ALA A 1 89 ? 12.927 6.288 -17.477 1.00 81.62 89 ALA A CA 1
ATOM 684 C C . ALA A 1 89 ? 12.991 5.842 -16.005 1.00 81.62 89 ALA A C 1
ATOM 686 O O . ALA A 1 89 ? 11.957 5.559 -15.397 1.00 81.62 89 ALA A O 1
ATOM 687 N N . PHE A 1 90 ? 14.188 5.827 -15.415 1.00 83.94 90 PHE A N 1
ATOM 688 C CA . PHE A 1 90 ? 14.411 5.466 -14.018 1.00 83.94 90 PHE A CA 1
ATOM 689 C C . PHE A 1 90 ? 13.840 6.511 -13.053 1.00 83.94 90 PHE A C 1
ATOM 691 O O . PHE A 1 90 ? 13.196 6.152 -12.067 1.00 83.94 90 PHE A O 1
ATOM 698 N N . LEU A 1 91 ? 14.010 7.803 -13.351 1.00 87.44 91 LEU A N 1
ATOM 699 C CA . LEU A 1 91 ? 13.439 8.878 -12.536 1.00 87.44 91 LEU A CA 1
ATOM 700 C C . LEU A 1 91 ? 11.903 8.810 -12.515 1.00 87.44 91 LEU A C 1
ATOM 702 O O . LEU A 1 91 ? 11.285 8.920 -11.454 1.00 87.44 91 LEU A O 1
ATOM 706 N N . LEU A 1 92 ? 11.291 8.568 -13.680 1.00 86.94 92 LEU A N 1
ATOM 707 C CA . LEU A 1 92 ? 9.847 8.372 -13.803 1.00 86.94 92 LEU A CA 1
ATOM 708 C C . LEU A 1 92 ? 9.382 7.134 -13.024 1.00 86.94 92 LEU A C 1
ATOM 710 O O . LEU A 1 92 ? 8.379 7.194 -12.314 1.00 86.94 92 LEU A O 1
ATOM 714 N N . TYR A 1 93 ? 10.131 6.032 -13.111 1.00 85.56 93 TYR A N 1
ATOM 715 C CA . TYR A 1 93 ? 9.855 4.821 -12.342 1.00 85.56 93 TYR A CA 1
ATOM 716 C C . TYR A 1 93 ? 9.890 5.078 -10.825 1.00 85.56 93 TYR A C 1
ATOM 718 O O . TYR A 1 93 ? 8.978 4.657 -10.114 1.00 85.56 93 TYR A O 1
ATOM 726 N N . LEU A 1 94 ? 10.880 5.819 -10.315 1.00 87.00 94 LEU A N 1
ATOM 727 C CA . LEU A 1 94 ? 10.945 6.175 -8.891 1.00 87.00 94 LEU A CA 1
ATOM 728 C C . LEU A 1 94 ? 9.756 7.037 -8.445 1.00 87.00 94 LEU A C 1
ATOM 730 O O . LEU A 1 94 ? 9.180 6.780 -7.385 1.00 87.00 94 LEU A O 1
ATOM 734 N N . ALA A 1 95 ? 9.362 8.026 -9.249 1.00 88.81 95 ALA A N 1
ATOM 735 C CA . ALA A 1 95 ? 8.198 8.867 -8.961 1.00 88.81 95 ALA A CA 1
ATOM 736 C C . ALA A 1 95 ? 6.892 8.050 -8.905 1.00 88.81 95 ALA A C 1
ATOM 738 O O . ALA A 1 95 ? 6.022 8.274 -8.055 1.00 88.81 95 ALA A O 1
ATOM 739 N N . GLU A 1 96 ? 6.768 7.060 -9.784 1.00 88.50 96 GLU A N 1
ATOM 740 C CA . GLU A 1 96 ? 5.632 6.145 -9.820 1.00 88.50 96 GLU A CA 1
ATOM 741 C C . GLU A 1 96 ? 5.612 5.209 -8.604 1.00 88.50 96 GLU A C 1
ATOM 743 O O . GLU A 1 96 ? 4.579 5.077 -7.944 1.00 88.50 96 GLU A O 1
ATOM 748 N N . MET A 1 97 ? 6.759 4.634 -8.227 1.00 86.56 97 MET A N 1
ATOM 749 C CA . MET A 1 97 ? 6.872 3.797 -7.026 1.00 86.56 97 MET A CA 1
ATOM 750 C C . MET A 1 97 ? 6.580 4.574 -5.740 1.00 86.56 97 MET A C 1
ATOM 752 O O . MET A 1 97 ? 5.917 4.047 -4.845 1.00 86.56 97 MET A O 1
ATOM 756 N N . TYR A 1 98 ? 7.005 5.838 -5.656 1.00 89.31 98 TYR A N 1
ATOM 757 C CA . TYR A 1 98 ? 6.647 6.713 -4.539 1.00 89.31 98 TYR A CA 1
ATOM 758 C C . TYR A 1 98 ? 5.128 6.904 -4.441 1.00 89.31 98 TYR A C 1
ATOM 760 O O . TYR A 1 98 ? 4.544 6.773 -3.363 1.00 89.31 98 TYR A O 1
ATOM 768 N N . SER A 1 99 ? 4.469 7.146 -5.576 1.00 89.00 99 SER A N 1
ATOM 769 C CA . SER A 1 99 ? 3.014 7.321 -5.629 1.00 89.00 99 SER A CA 1
ATOM 770 C C . SER A 1 99 ? 2.269 6.049 -5.210 1.00 89.00 99 SER A C 1
ATOM 772 O O . SER A 1 99 ? 1.309 6.113 -4.437 1.00 89.00 99 SER A O 1
ATOM 774 N N . VAL A 1 100 ? 2.740 4.879 -5.654 1.00 88.69 100 VAL A N 1
ATOM 775 C CA . VAL A 1 100 ? 2.189 3.576 -5.246 1.00 88.69 100 VAL A CA 1
ATOM 776 C C . VAL A 1 100 ? 2.385 3.324 -3.750 1.00 88.69 100 VAL A C 1
ATOM 778 O O . VAL A 1 100 ? 1.467 2.841 -3.084 1.00 88.69 100 VAL A O 1
ATOM 781 N N . LEU A 1 101 ? 3.544 3.681 -3.195 1.00 89.12 101 LEU A N 1
ATOM 782 C CA . LEU A 1 101 ? 3.803 3.562 -1.761 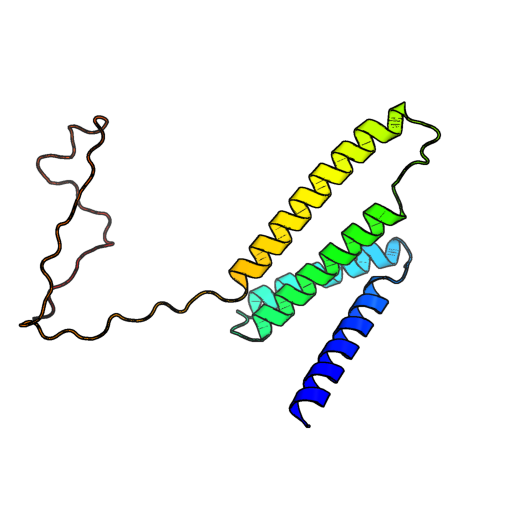1.00 89.12 101 LEU A CA 1
ATOM 783 C C . LEU A 1 101 ? 2.842 4.437 -0.946 1.00 89.12 101 LEU A C 1
ATOM 785 O O . LEU A 1 101 ? 2.242 3.962 0.020 1.00 89.12 101 LEU A O 1
ATOM 789 N N . MET A 1 102 ? 2.649 5.693 -1.357 1.00 88.75 102 MET A N 1
ATOM 790 C CA . MET A 1 102 ? 1.711 6.613 -0.706 1.00 88.75 102 MET A CA 1
ATOM 791 C C . MET A 1 102 ? 0.266 6.110 -0.787 1.00 88.75 102 MET A C 1
ATOM 793 O O . MET A 1 102 ? -0.478 6.210 0.192 1.00 88.75 102 MET A O 1
ATOM 797 N N . LEU A 1 103 ? -0.124 5.503 -1.912 1.00 88.19 103 LEU A N 1
ATOM 798 C CA . LEU A 1 103 ? -1.414 4.828 -2.046 1.00 88.19 103 LEU A CA 1
ATOM 799 C C . LEU A 1 103 ? -1.544 3.673 -1.042 1.00 88.19 103 LEU A C 1
ATOM 801 O O . LEU A 1 103 ? -2.556 3.584 -0.348 1.00 88.19 103 LEU A O 1
ATOM 805 N N . PHE A 1 104 ? -0.525 2.820 -0.921 1.00 85.88 104 PHE A N 1
ATOM 806 C CA . PHE A 1 104 ? -0.517 1.703 0.030 1.00 85.88 104 PHE A CA 1
ATOM 807 C C . PHE A 1 104 ? -0.648 2.171 1.481 1.00 85.88 104 PHE A C 1
ATOM 809 O O . PHE A 1 104 ? -1.465 1.629 2.228 1.00 85.88 104 PHE A O 1
ATOM 816 N N . LEU A 1 105 ? 0.109 3.199 1.870 1.00 88.06 105 LEU A N 1
ATOM 817 C CA . LEU A 1 105 ? 0.027 3.791 3.206 1.00 88.06 105 LEU A CA 1
ATOM 818 C C . LEU A 1 105 ? -1.366 4.371 3.473 1.00 88.06 105 LEU A C 1
ATOM 820 O O . LEU A 1 105 ? -1.945 4.119 4.528 1.00 88.06 105 LEU A O 1
ATOM 824 N N . SER A 1 106 ? -1.943 5.081 2.502 1.00 86.56 106 SER A N 1
ATOM 825 C CA . SER A 1 106 ? -3.300 5.627 2.609 1.00 86.56 106 SER A CA 1
ATOM 826 C C . SER A 1 106 ? -4.352 4.524 2.784 1.00 86.56 106 SER A C 1
ATOM 828 O O . SER A 1 106 ? -5.171 4.578 3.705 1.00 86.56 106 SER A O 1
ATOM 830 N N . LEU A 1 107 ? -4.285 3.464 1.970 1.00 84.12 107 LEU A N 1
ATOM 831 C CA . LEU A 1 107 ? -5.172 2.302 2.085 1.00 84.12 107 LEU A CA 1
ATOM 832 C C . LEU A 1 107 ? -5.021 1.603 3.445 1.00 84.12 107 LEU A C 1
ATOM 834 O O . LEU A 1 107 ? -6.020 1.195 4.043 1.00 84.12 107 LEU A O 1
ATOM 838 N N . PHE A 1 108 ? -3.793 1.502 3.959 1.00 84.50 108 PHE A N 1
ATOM 839 C CA . PHE A 1 108 ? -3.513 0.917 5.267 1.00 84.50 108 PHE A CA 1
ATOM 840 C C . PHE A 1 108 ? -4.097 1.753 6.413 1.00 84.50 108 PHE A C 1
ATOM 842 O O . PHE A 1 108 ? -4.759 1.199 7.291 1.00 84.50 108 PHE A O 1
ATOM 849 N N . VAL A 1 109 ? -3.947 3.080 6.384 1.00 84.38 109 VAL A N 1
ATOM 850 C CA . VAL A 1 109 ? -4.519 3.986 7.400 1.00 84.38 109 VAL A CA 1
ATOM 851 C C . VAL A 1 109 ? -6.051 3.933 7.397 1.00 84.38 109 VAL A C 1
ATOM 853 O O . VAL A 1 109 ? -6.680 3.871 8.454 1.00 84.38 109 VAL A O 1
ATOM 856 N N . VAL A 1 110 ? -6.671 3.886 6.216 1.00 81.62 110 VAL A N 1
ATOM 857 C CA . VAL A 1 110 ? -8.137 3.818 6.068 1.00 81.62 110 VAL A CA 1
ATOM 858 C C . VAL A 1 110 ? -8.701 2.433 6.434 1.00 81.62 110 VAL A C 1
ATOM 860 O O . VAL A 1 110 ? -9.907 2.288 6.664 1.00 81.62 110 VAL A O 1
ATOM 863 N N . SER A 1 111 ? -7.854 1.405 6.546 1.00 80.38 111 SER A N 1
ATOM 864 C CA . SER A 1 111 ? -8.291 0.028 6.810 1.00 80.38 111 SER A CA 1
ATOM 865 C C . SER A 1 111 ? -9.051 -0.136 8.129 1.00 80.38 111 SER A C 1
ATOM 867 O O . SER A 1 111 ? -10.017 -0.911 8.182 1.00 80.38 111 SER A O 1
ATOM 869 N N . SER A 1 112 ? -8.693 0.631 9.164 1.00 76.56 112 SER A N 1
ATOM 870 C CA . SER A 1 112 ? -9.297 0.561 10.496 1.00 76.56 112 SER A CA 1
ATOM 871 C C . SER A 1 112 ? -9.547 1.958 11.086 1.00 76.56 112 SER A C 1
ATOM 873 O O . SER A 1 112 ? -8.776 2.417 11.929 1.00 76.56 112 SER A O 1
ATOM 875 N N . PRO A 1 113 ? -10.645 2.639 10.700 1.00 72.19 113 PRO A N 1
ATOM 876 C CA . PRO A 1 113 ? -11.023 3.896 11.321 1.00 72.19 113 PRO A CA 1
ATOM 877 C C . PRO A 1 113 ? -11.400 3.636 12.780 1.00 72.19 113 PRO A C 1
ATOM 879 O O . PRO A 1 113 ? -12.234 2.770 13.073 1.00 72.19 113 PRO A O 1
ATOM 882 N N . LEU A 1 114 ? -10.792 4.390 13.697 1.00 70.44 114 LEU A N 1
ATOM 883 C CA . LEU A 1 114 ? -11.168 4.337 15.103 1.00 70.44 114 LEU A CA 1
ATOM 884 C C . LEU A 1 114 ? -12.625 4.775 15.231 1.00 70.44 114 LEU A C 1
ATOM 886 O O . LEU A 1 114 ? -13.038 5.823 14.729 1.00 70.44 114 LEU A O 1
ATOM 890 N N . ARG A 1 115 ? -13.426 3.950 15.903 1.00 71.12 115 ARG A N 1
ATOM 891 C CA . ARG A 1 115 ? -14.812 4.295 16.196 1.00 71.12 115 ARG A CA 1
ATOM 892 C C . ARG A 1 115 ? -14.789 5.464 17.176 1.00 71.12 115 ARG A C 1
ATOM 894 O O . ARG A 1 115 ? -14.131 5.373 18.210 1.00 71.12 115 ARG A O 1
ATOM 901 N N . SER A 1 116 ? -15.491 6.549 16.852 1.00 70.12 116 SER A N 1
ATOM 902 C CA . SER A 1 116 ? -15.660 7.661 17.788 1.00 70.12 116 SER A CA 1
ATOM 903 C C . SER A 1 116 ? -16.272 7.113 19.079 1.00 70.12 116 SER A C 1
ATOM 905 O O . SER A 1 116 ? -17.366 6.543 19.068 1.00 70.12 116 SER A O 1
ATOM 907 N N . ARG A 1 117 ? -15.517 7.195 20.176 1.00 74.94 117 ARG A N 1
ATOM 908 C CA . ARG A 1 117 ? -15.985 6.796 21.500 1.00 74.94 117 ARG A CA 1
ATOM 909 C C . ARG A 1 117 ? -16.822 7.945 22.045 1.00 74.94 117 ARG A C 1
ATOM 911 O O . ARG A 1 117 ? -16.336 9.070 22.116 1.00 74.94 117 ARG A O 1
ATOM 918 N N . LYS A 1 118 ? -18.067 7.664 22.439 1.00 77.19 118 LYS A N 1
ATOM 919 C CA . LYS A 1 118 ? -18.870 8.641 23.180 1.00 77.19 118 LYS A CA 1
ATOM 920 C C . LYS A 1 118 ? -18.135 8.945 24.497 1.00 77.19 118 LYS A C 1
ATOM 922 O O . LYS A 1 118 ? -17.699 7.984 25.142 1.00 77.19 118 LYS A O 1
ATOM 927 N N . PRO A 1 119 ? -17.934 10.223 24.865 1.00 77.62 119 PRO A N 1
ATOM 928 C CA . PRO A 1 119 ? -17.297 10.548 26.132 1.00 77.62 119 PRO A CA 1
ATOM 929 C C . PRO A 1 119 ? -18.080 9.898 27.284 1.00 77.62 119 PRO A C 1
ATOM 931 O O . PRO A 1 119 ? -19.306 9.774 27.180 1.00 77.62 119 PRO A O 1
ATOM 934 N N . PRO A 1 120 ? -17.386 9.414 28.329 1.00 79.00 120 PRO A N 1
ATOM 935 C CA . PRO A 1 120 ? -18.048 8.907 29.522 1.00 79.00 120 PRO A CA 1
ATOM 936 C C . PRO A 1 120 ? -18.896 10.014 30.151 1.00 79.00 120 PRO A C 1
ATOM 938 O O . PRO A 1 120 ? -18.576 11.194 30.027 1.00 79.00 120 PRO A O 1
ATOM 941 N N . GLU A 1 121 ? -19.990 9.622 30.793 1.00 78.06 121 GLU A N 1
ATOM 942 C CA . GLU A 1 121 ? -20.824 10.539 31.564 1.00 78.06 121 GLU A CA 1
ATOM 943 C C . GLU A 1 121 ? -20.041 10.917 32.825 1.00 78.06 121 GLU A C 1
ATOM 945 O O . GLU A 1 121 ? -19.635 10.043 33.592 1.00 78.06 121 GLU A O 1
ATOM 950 N N . ILE A 1 122 ? -19.710 12.202 32.952 1.00 77.94 122 ILE A N 1
ATOM 951 C CA . ILE A 1 122 ? -18.938 12.749 34.069 1.00 77.94 122 ILE A CA 1
ATOM 952 C C . ILE A 1 122 ? -19.941 13.402 35.015 1.00 77.94 122 ILE A C 1
ATOM 954 O O . ILE A 1 122 ? -20.844 14.102 34.556 1.00 77.94 122 ILE A O 1
ATOM 958 N N . ASP A 1 123 ? -19.780 13.156 36.313 1.00 81.19 123 ASP A N 1
ATOM 959 C CA . ASP A 1 123 ? -20.582 13.798 37.350 1.00 81.19 123 ASP A CA 1
ATOM 960 C C . ASP A 1 123 ? -20.426 15.330 37.252 1.00 81.19 123 ASP A C 1
ATOM 962 O O . ASP A 1 123 ? -19.285 15.806 37.172 1.00 81.19 123 ASP A O 1
ATOM 966 N N . PRO A 1 124 ? -21.519 16.115 37.225 1.00 72.50 124 PRO A N 1
ATOM 967 C CA . PRO A 1 124 ? -21.455 17.576 37.199 1.00 72.50 124 PRO A CA 1
ATOM 968 C C . PRO A 1 124 ? -20.619 18.195 38.331 1.00 72.50 124 PRO A C 1
ATOM 970 O O . PRO A 1 124 ? -20.111 19.300 38.142 1.00 72.50 124 PRO A O 1
ATOM 973 N N . GLU A 1 125 ? -20.427 17.513 39.467 1.00 75.25 125 GLU A N 1
ATOM 974 C CA . GLU A 1 125 ? -19.540 17.991 40.546 1.00 75.25 125 GLU A CA 1
ATOM 975 C C . GLU A 1 125 ? -18.040 17.775 40.274 1.00 75.25 125 GLU A C 1
ATOM 977 O O . GLU A 1 125 ? -17.207 18.444 40.882 1.00 75.25 125 GLU A O 1
ATOM 982 N N . ASN A 1 126 ? -17.668 16.889 39.344 1.00 76.25 126 ASN A N 1
ATOM 983 C CA . ASN A 1 126 ? -16.273 16.532 39.046 1.00 76.25 126 ASN A CA 1
ATOM 984 C C . ASN A 1 126 ? -15.853 16.956 37.627 1.00 76.25 126 ASN A C 1
ATOM 986 O O . ASN A 1 126 ? -15.125 16.249 36.922 1.00 76.25 126 ASN A O 1
ATOM 990 N N . VAL A 1 127 ? -16.357 18.105 37.172 1.00 79.38 127 VAL A N 1
ATOM 991 C CA . VAL A 1 127 ? -15.986 18.668 35.871 1.00 79.38 127 VAL A CA 1
ATOM 992 C C . VAL A 1 127 ? -14.618 19.359 35.957 1.00 79.38 127 VAL A C 1
ATOM 994 O O . VAL A 1 127 ? -14.414 20.214 36.820 1.00 79.38 127 VAL A O 1
ATOM 997 N N . PRO A 1 128 ? -13.655 19.026 35.077 1.00 82.88 128 PRO A N 1
ATOM 998 C CA . PRO A 1 128 ? -12.376 19.721 35.052 1.00 82.88 128 PRO A CA 1
ATOM 999 C C . PRO A 1 128 ? -12.549 21.144 34.506 1.00 82.88 128 PRO A C 1
ATOM 1001 O O . PRO A 1 128 ? -13.287 21.367 33.544 1.00 82.88 128 PRO A O 1
ATOM 1004 N N . THR A 1 129 ? -11.822 22.105 35.074 1.00 82.62 129 THR A N 1
ATOM 1005 C CA . THR A 1 129 ? -11.703 23.455 34.506 1.00 82.62 129 THR A CA 1
ATOM 1006 C C . THR A 1 129 ? -10.939 23.378 33.182 1.00 82.62 129 THR A C 1
ATOM 1008 O O . THR A 1 129 ? -9.828 22.851 33.142 1.00 82.62 129 THR A O 1
ATOM 1011 N N . VAL A 1 130 ? -11.530 23.875 32.091 1.00 81.88 130 VAL A N 1
ATOM 1012 C CA . VAL A 1 130 ? -10.922 23.867 30.749 1.00 81.88 130 VAL A CA 1
ATOM 1013 C C . VAL A 1 130 ? -10.740 25.297 30.258 1.00 81.88 130 VAL A C 1
ATOM 1015 O O . VAL A 1 130 ? -11.720 26.014 30.059 1.00 81.88 130 VAL A O 1
ATOM 1018 N N . ASP A 1 131 ? -9.493 25.680 29.992 1.00 83.94 131 ASP A N 1
ATOM 1019 C CA . ASP A 1 131 ? -9.169 26.949 29.344 1.00 83.94 131 ASP A CA 1
ATOM 1020 C C . ASP A 1 131 ? -9.320 26.822 27.823 1.00 83.94 131 ASP A C 1
ATOM 1022 O O . ASP A 1 131 ? -8.662 26.007 27.169 1.00 83.94 131 ASP A O 1
ATOM 1026 N N . VAL A 1 132 ? -10.202 27.634 27.236 1.00 78.81 132 VAL A N 1
ATOM 1027 C CA . VAL A 1 132 ? -10.455 27.640 25.790 1.00 78.81 132 VAL A CA 1
ATOM 1028 C C . VAL A 1 132 ? -9.642 28.750 25.134 1.00 78.81 132 VAL A C 1
ATOM 1030 O O . VAL A 1 132 ? -9.991 29.927 25.211 1.00 78.81 132 VAL A O 1
ATOM 1033 N N . PHE A 1 133 ? -8.575 28.370 24.433 1.00 77.19 133 PHE A N 1
ATOM 1034 C CA . PHE A 1 133 ? -7.786 29.300 23.628 1.00 77.19 133 PHE A CA 1
ATOM 1035 C C . PHE A 1 133 ? -8.376 29.438 22.220 1.00 77.19 133 PHE A C 1
ATOM 1037 O O . PHE A 1 133 ? -8.400 28.482 21.446 1.00 77.19 133 PHE A O 1
ATOM 1044 N N . ALA A 1 134 ? -8.819 30.648 21.872 1.00 74.06 134 ALA A N 1
ATOM 1045 C CA . ALA A 1 134 ? -9.238 31.010 20.520 1.00 74.06 134 ALA A CA 1
ATOM 1046 C C . ALA A 1 134 ? -8.151 31.877 19.855 1.00 74.06 134 ALA A C 1
ATOM 1048 O O . ALA A 1 134 ? -8.080 33.078 20.128 1.00 74.06 134 ALA A O 1
ATOM 1049 N N . PRO A 1 135 ? -7.274 31.306 19.006 1.00 74.19 135 PRO A N 1
ATOM 1050 C CA . PRO A 1 135 ? -6.201 32.072 18.387 1.00 74.19 135 PRO A CA 1
ATOM 1051 C C . PRO A 1 135 ? -6.768 33.029 17.328 1.00 74.19 135 PRO A C 1
ATOM 1053 O O . PRO A 1 135 ? -7.266 32.601 16.287 1.00 74.19 135 PRO A O 1
ATOM 1056 N N . ALA A 1 136 ? -6.668 34.335 17.578 1.00 68.12 136 ALA A N 1
ATOM 1057 C CA . ALA A 1 136 ? -6.971 35.362 16.590 1.00 68.12 136 ALA A CA 1
ATOM 1058 C C . ALA A 1 136 ? -5.695 35.725 15.819 1.00 68.12 136 ALA A C 1
ATOM 1060 O O . ALA A 1 136 ? -4.752 36.284 16.375 1.00 68.12 136 ALA A O 1
ATOM 1061 N N . THR A 1 137 ? -5.660 35.415 14.522 1.00 62.53 137 THR A N 1
ATOM 1062 C CA . THR A 1 137 ? -4.680 36.015 13.608 1.00 62.53 137 THR A CA 1
ATOM 1063 C C . THR A 1 137 ? -5.214 37.369 13.131 1.00 62.53 137 THR A C 1
ATOM 1065 O O . THR A 1 137 ? -6.417 37.523 12.926 1.00 62.53 137 THR A O 1
ATOM 1068 N N . THR A 1 138 ? -4.335 38.354 12.937 1.00 56.19 138 THR A N 1
ATOM 1069 C CA . THR A 1 138 ? -4.611 39.779 12.627 1.00 56.19 138 THR A CA 1
ATOM 1070 C C . THR A 1 138 ? -5.476 40.036 11.375 1.00 56.19 138 THR A C 1
ATOM 1072 O O . THR A 1 138 ? -5.760 41.177 11.027 1.00 56.19 138 THR A O 1
ATOM 1075 N N . ARG A 1 139 ? -5.935 38.997 10.672 1.00 50.41 139 ARG A N 1
ATOM 1076 C CA . ARG A 1 139 ? -6.659 39.088 9.396 1.00 50.41 139 ARG A CA 1
ATOM 1077 C C . ARG A 1 139 ? -8.179 39.264 9.483 1.00 50.41 139 ARG A C 1
ATOM 1079 O O . ARG A 1 139 ? -8.819 39.279 8.437 1.00 50.41 139 ARG A O 1
ATOM 1086 N N . ALA A 1 140 ? -8.768 39.424 10.667 1.00 49.97 140 ALA A N 1
ATOM 1087 C CA . ALA A 1 140 ? -10.207 39.681 10.783 1.00 49.97 140 ALA A CA 1
ATOM 1088 C C . A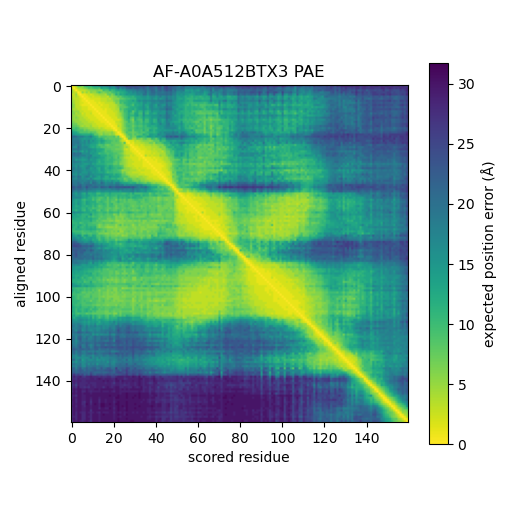LA A 1 140 ? -10.560 40.528 12.022 1.00 49.97 140 ALA A C 1
ATOM 1090 O O . ALA A 1 140 ? -10.998 39.979 13.032 1.00 49.97 140 ALA A O 1
ATOM 1091 N N . PRO A 1 141 ? -10.428 41.868 11.960 1.00 54.03 141 PRO A N 1
ATOM 1092 C CA . PRO A 1 141 ? -10.922 42.752 13.020 1.00 54.03 141 PRO A CA 1
ATOM 1093 C C . PRO A 1 141 ? -12.462 42.811 13.097 1.00 54.03 141 PRO A C 1
ATOM 1095 O O . PRO A 1 141 ? -13.007 43.437 13.995 1.00 54.03 141 PRO A O 1
ATOM 1098 N N . THR A 1 142 ? -13.183 42.170 12.170 1.00 54.19 142 THR A N 1
ATOM 1099 C CA . THR A 1 142 ? -14.637 42.318 11.983 1.00 54.19 142 THR A CA 1
ATOM 1100 C C . THR A 1 142 ? -15.507 41.269 12.677 1.00 54.19 142 THR A C 1
ATOM 1102 O O . THR A 1 142 ? -16.727 41.388 12.631 1.00 54.19 142 THR A O 1
ATOM 1105 N N . CYS A 1 143 ? -14.934 40.260 13.341 1.00 54.41 143 CYS A N 1
ATOM 1106 C CA . CYS A 1 143 ? -15.725 39.263 14.087 1.00 54.41 143 CYS A CA 1
ATOM 1107 C C . CYS A 1 143 ? -15.977 39.640 15.559 1.00 54.41 143 CYS A C 1
ATOM 1109 O O . CYS A 1 143 ? -16.508 38.828 16.317 1.00 54.41 143 CYS A O 1
ATOM 1111 N N . TRP A 1 144 ? -15.605 40.853 15.973 1.00 42.97 144 TRP A N 1
ATOM 1112 C CA . TRP A 1 144 ? -15.810 41.352 17.330 1.00 42.97 144 TRP A CA 1
ATOM 1113 C C . TRP A 1 144 ? -16.354 42.784 17.268 1.00 42.97 144 TRP A C 1
ATOM 1115 O O . TRP A 1 144 ? -15.654 43.642 16.726 1.00 42.97 144 TRP A O 1
ATOM 1125 N N . PRO A 1 145 ? -17.571 43.084 17.771 1.00 60.00 145 PRO A N 1
ATOM 1126 C CA . PRO A 1 145 ? -18.477 42.284 18.618 1.00 60.00 145 PRO A CA 1
ATOM 1127 C C . PRO A 1 145 ? -19.459 41.367 17.833 1.00 60.00 145 PRO A C 1
ATOM 1129 O O . PRO A 1 145 ? -19.677 41.583 16.641 1.00 60.00 145 PRO A O 1
ATOM 1132 N N . PRO A 1 146 ? -20.060 40.330 18.463 1.00 54.78 146 PRO A N 1
ATOM 1133 C CA . PRO A 1 146 ? -20.851 39.300 17.774 1.00 54.78 146 PRO A CA 1
ATOM 1134 C C . PRO A 1 146 ? -22.144 39.860 17.157 1.00 54.78 146 PRO A C 1
ATOM 1136 O O . PRO A 1 146 ? -23.010 40.376 17.863 1.00 54.78 146 PRO A O 1
ATOM 1139 N N . PRO A 1 147 ? -22.330 39.652 15.844 1.00 50.41 147 PRO A N 1
ATOM 1140 C CA . PRO A 1 147 ? -23.334 38.678 15.440 1.00 50.41 147 PRO A CA 1
ATOM 1141 C C . PRO A 1 147 ? -22.795 37.755 14.341 1.00 50.41 147 PRO A C 1
ATOM 1143 O O . PRO A 1 147 ? -23.483 37.447 13.371 1.00 50.41 147 PRO A O 1
ATOM 1146 N N . CYS A 1 148 ? -21.564 37.264 14.468 1.00 51.19 148 CYS A N 1
ATOM 1147 C CA . CYS A 1 148 ? -21.131 36.147 13.637 1.00 51.19 148 CYS A CA 1
ATOM 1148 C C . CYS A 1 148 ? -21.777 34.868 14.181 1.00 51.19 148 CYS A C 1
ATOM 1150 O O . CYS A 1 148 ? -21.232 34.208 15.061 1.00 51.19 148 CYS A O 1
ATOM 1152 N N . ARG A 1 149 ? -22.978 34.532 13.684 1.00 49.62 149 ARG A N 1
ATOM 1153 C CA . ARG A 1 149 ? -23.601 33.215 13.893 1.00 49.62 149 ARG A CA 1
ATOM 1154 C C . ARG A 1 149 ? -22.547 32.140 13.583 1.00 49.62 149 ARG A C 1
ATOM 1156 O O . ARG A 1 149 ? -22.150 32.041 12.420 1.00 49.62 149 ARG A O 1
ATOM 1163 N N . PRO A 1 150 ? -22.106 31.317 14.551 1.00 51.09 150 PRO A N 1
ATOM 1164 C CA . PRO A 1 150 ? -21.282 30.172 14.210 1.00 51.09 150 PRO A CA 1
ATOM 1165 C C . PRO A 1 150 ? -22.103 29.259 13.285 1.00 51.09 150 PRO A C 1
ATOM 1167 O O . PRO A 1 150 ? -23.311 29.092 13.507 1.00 51.09 150 PRO A O 1
ATOM 1170 N N . PRO A 1 151 ? -21.506 28.659 12.242 1.00 43.47 151 PRO A N 1
ATOM 1171 C CA . PRO A 1 151 ? -22.183 27.663 11.426 1.00 43.47 151 PRO A CA 1
ATOM 1172 C C . PRO A 1 151 ? -22.445 26.417 12.281 1.00 43.47 151 PRO A C 1
ATOM 1174 O O . PRO A 1 151 ? -21.625 25.517 12.329 1.00 43.47 151 PRO A O 1
ATOM 1177 N N . ARG A 1 152 ? -23.568 26.412 13.011 1.00 48.38 152 ARG A N 1
ATOM 1178 C CA . ARG A 1 152 ? -24.368 25.277 13.516 1.00 48.38 152 ARG A CA 1
ATOM 1179 C C . ARG A 1 152 ? -23.655 24.009 14.051 1.00 48.38 152 ARG A C 1
ATOM 1181 O O . ARG A 1 152 ? -24.316 22.981 14.139 1.00 48.38 152 ARG A O 1
ATOM 1188 N N . ALA A 1 153 ? -22.375 24.048 14.424 1.00 45.66 153 ALA A N 1
ATOM 1189 C CA . ALA A 1 153 ? -21.592 22.833 14.688 1.00 45.66 153 ALA A CA 1
ATOM 1190 C C . ALA A 1 153 ? -21.167 22.627 16.148 1.00 45.66 153 ALA A C 1
ATOM 1192 O O . ALA A 1 153 ? -20.817 21.510 16.504 1.00 45.66 153 ALA A O 1
ATOM 1193 N N . TRP A 1 154 ? -21.234 23.642 17.013 1.00 44.50 154 TRP A N 1
ATOM 1194 C CA . TRP A 1 154 ? -20.764 23.504 18.399 1.00 44.50 154 TRP A CA 1
ATOM 1195 C C . TRP A 1 154 ? -21.664 24.250 19.382 1.00 44.50 154 TRP A C 1
ATOM 1197 O O . TRP A 1 154 ? -21.241 25.159 20.085 1.00 44.50 154 TRP A O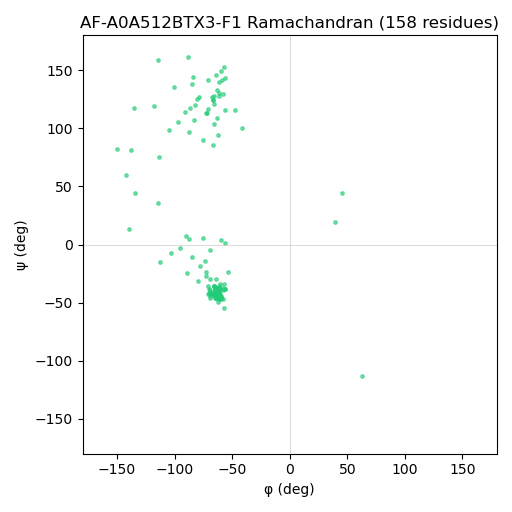 1
ATOM 1207 N N . THR A 1 155 ? -22.942 23.873 19.425 1.00 40.75 155 THR A N 1
ATOM 1208 C CA . THR A 1 155 ? -23.737 24.093 20.641 1.00 40.75 155 THR A CA 1
ATOM 1209 C C . THR A 1 155 ? -23.514 22.879 21.526 1.00 40.75 155 THR A C 1
ATOM 1211 O O . THR A 1 155 ? -24.148 21.842 21.343 1.00 40.75 155 THR A O 1
ATOM 1214 N N . ILE A 1 156 ? -22.592 23.001 22.480 1.00 52.41 156 ILE A N 1
ATOM 1215 C CA . ILE A 1 156 ? -22.640 22.178 23.687 1.00 52.41 156 ILE A CA 1
ATOM 1216 C C . ILE A 1 156 ? -23.963 22.576 24.346 1.00 52.41 156 ILE A C 1
ATOM 1218 O O . ILE A 1 156 ? -24.057 23.630 24.969 1.00 52.41 156 ILE A O 1
ATOM 1222 N N . ARG A 1 157 ? -25.040 21.827 24.074 1.00 35.03 157 ARG A N 1
ATOM 1223 C CA . ARG A 1 157 ? -26.298 22.019 24.796 1.00 35.03 157 ARG A CA 1
ATOM 1224 C C . ARG A 1 157 ? -26.014 21.627 26.243 1.00 35.03 157 ARG A C 1
ATOM 1226 O O . ARG A 1 157 ? -25.649 20.471 26.451 1.00 35.03 157 ARG A O 1
ATOM 1233 N N . PRO A 1 158 ? -26.198 22.520 27.225 1.00 41.34 158 PRO A N 1
ATOM 1234 C CA . PRO A 1 158 ? -26.333 22.073 28.596 1.00 41.34 158 PRO A CA 1
ATOM 1235 C C . PRO A 1 158 ? -27.607 21.224 28.643 1.00 41.34 158 PRO A C 1
ATOM 1237 O O . PRO A 1 158 ? -28.713 21.726 28.426 1.00 41.34 158 PRO A O 1
ATOM 1240 N N . THR A 1 159 ? -27.446 19.914 28.804 1.00 44.72 159 THR A N 1
ATOM 1241 C CA . THR A 1 159 ? -28.535 19.030 29.215 1.00 44.72 159 THR A CA 1
ATOM 1242 C C . THR A 1 159 ? -28.894 19.432 30.634 1.00 44.72 159 THR A C 1
ATOM 1244 O O . THR A 1 159 ? -28.126 19.195 31.562 1.00 44.72 159 THR A O 1
ATOM 1247 N N . ARG A 1 160 ? -30.006 20.154 30.744 1.00 39.38 160 ARG A N 1
ATOM 1248 C CA . ARG A 1 160 ? -30.715 20.370 31.997 1.00 39.38 160 ARG A CA 1
ATOM 1249 C C . ARG A 1 160 ? -31.469 19.102 32.372 1.00 39.38 160 ARG A C 1
ATOM 1251 O O . ARG A 1 160 ? -31.914 18.414 31.422 1.00 39.38 160 ARG A O 1
#

Nearest PDB structures (foldseek):
  4p02-assembly1_A  TM=8.118E-01  e=2.950E-04  Cereibacter sphaeroides 2.4.1
  5ej1-assembly1_A  TM=8.130E-01  e=1.277E-03  Cereibacter sphaeroides 2.4.1